Protein AF-A0A9E1TXD4-F1 (afdb_monomer)

Foldseek 3Di:
DDDDDDQQDQDPPPPRHGCCVPVVPDPCPVVVVVVVVVVVVVVVVCCVVVVPPPPDDDPPPDCDPPDDPDPPLPDDQPDDDDPQWDADSPPNDTDGHDPDPDPDDPCPPPQDFQDDDPDDDDPQWDADSSVRDTDGND

pLDDT: mean 72.49, std 16.37, range [37.88, 95.94]

Secondary structure (DSSP, 8-state):
--PPPPTTSBPTTSS-SBGGGTTT--TTHHHHHHHHHHHHHHHHHHHHHHTT--SS---------------------SSSPPTTEEEETTTTEEEEPP----SS-------PPPPPPSSPPPTTEEEETTTTEEEE--

Mean predicted aligned error: 22.59 Å

Radius of gyration: 35.4 Å; Cα contacts (8 Å, |Δi|>4): 85; chains: 1; bounding box: 75×34×86 Å

Sequence (138 aa):
MKNKPSRNDTCHCGSGKKLKNCHGKTIERSSQTWIIGAVIFLLLLWFLFFETTPPAETTSYSPAPLIPKKPNLTSTAPGPAPPGKVWSVEHGHWHNAPLAPSTLPSQSKTSEPKPQPKGDPPPGKVWSPEHGHWHDQN

Solvent-accessible surface area (backbone atoms only — not comparable to full-atom values): 9324 Å² total; per-residue (Å²): 133,88,79,74,83,53,61,77,36,72,30,94,82,75,75,78,40,34,16,44,80,51,92,52,50,68,78,57,62,60,57,51,50,51,52,51,50,49,51,52,49,51,50,51,51,48,45,62,69,64,70,66,67,68,88,76,85,81,85,74,86,64,99,65,75,100,63,85,78,74,77,84,83,82,57,75,71,100,62,85,71,59,91,66,39,39,77,36,65,91,74,78,43,75,40,73,49,78,81,69,93,63,94,66,78,78,79,67,71,74,83,64,70,41,79,79,76,95,69,84,71,61,90,63,43,42,81,36,35,83,74,66,46,73,40,77,63,127

Structure (mmCIF, N/CA/C/O backbone):
data_AF-A0A9E1TXD4-F1
#
_entry.id   AF-A0A9E1TXD4-F1
#
loop_
_atom_site.group_PDB
_atom_site.id
_atom_site.type_symbol
_atom_site.label_atom_id
_atom_site.label_alt_id
_atom_site.label_comp_id
_atom_site.label_asym_id
_atom_site.label_entity_id
_atom_site.label_seq_id
_atom_site.pdbx_PDB_ins_code
_atom_site.Cartn_x
_atom_site.Cartn_y
_atom_site.Cartn_z
_atom_site.occupancy
_atom_site.B_iso_or_equiv
_atom_site.auth_seq_id
_atom_site.auth_comp_id
_atom_site.auth_asym_id
_atom_site.auth_atom_id
_atom_site.pdbx_PDB_model_num
ATOM 1 N N . MET A 1 1 ? -32.016 -15.205 37.542 1.00 44.97 1 MET A N 1
ATOM 2 C CA . MET A 1 1 ? -30.977 -14.944 36.519 1.00 44.97 1 MET A CA 1
ATOM 3 C C . MET A 1 1 ? -30.424 -13.551 36.791 1.00 44.97 1 MET A C 1
ATOM 5 O O . MET A 1 1 ? -31.183 -12.596 36.728 1.00 44.97 1 MET A O 1
ATOM 9 N N . LYS A 1 2 ? -29.177 -13.425 37.261 1.00 52.75 2 LYS A N 1
ATOM 10 C CA . LYS A 1 2 ? -28.607 -12.119 37.639 1.00 52.75 2 LYS A CA 1
ATOM 11 C C . LYS A 1 2 ? -28.023 -11.479 36.378 1.00 52.75 2 LYS A C 1
ATOM 13 O O . LYS A 1 2 ? -26.910 -11.817 35.988 1.00 52.75 2 LYS A O 1
ATOM 18 N N . ASN A 1 3 ? -28.795 -10.620 35.717 1.00 70.50 3 ASN A N 1
ATOM 19 C CA . ASN A 1 3 ? -28.339 -9.898 34.530 1.00 70.50 3 ASN A CA 1
ATOM 20 C C . ASN A 1 3 ? -27.224 -8.937 34.945 1.00 70.50 3 ASN A C 1
ATOM 22 O O . ASN A 1 3 ? -27.438 -8.043 35.765 1.00 70.50 3 ASN A O 1
ATOM 26 N N . LYS A 1 4 ? -26.013 -9.156 34.431 1.00 76.12 4 LYS A N 1
ATOM 27 C CA . LYS A 1 4 ? -24.895 -8.248 34.677 1.00 76.12 4 LYS A CA 1
ATOM 28 C C . LYS A 1 4 ? -25.178 -6.956 33.897 1.00 76.12 4 LYS A C 1
ATOM 30 O O . LYS A 1 4 ? -25.468 -7.062 32.706 1.00 76.12 4 LYS A O 1
ATOM 35 N N . PRO A 1 5 ? -25.137 -5.772 34.532 1.00 77.94 5 PRO A N 1
ATOM 36 C CA . PRO A 1 5 ? -25.424 -4.519 33.841 1.00 77.94 5 PRO A CA 1
ATOM 37 C C . PRO A 1 5 ? -24.495 -4.342 32.631 1.00 77.94 5 PRO A C 1
ATOM 39 O O . PRO A 1 5 ? -23.291 -4.616 32.707 1.00 77.94 5 PRO A O 1
ATOM 42 N N . SER A 1 6 ? -25.069 -3.928 31.503 1.00 81.94 6 SER A N 1
ATOM 43 C CA . SER A 1 6 ? -24.382 -3.735 30.229 1.00 81.94 6 SER A CA 1
ATOM 44 C C . SER A 1 6 ? -23.397 -2.571 30.309 1.00 81.94 6 SER A C 1
ATOM 46 O O . SER A 1 6 ? -23.581 -1.593 31.034 1.00 81.94 6 SER A O 1
ATOM 48 N N . ARG A 1 7 ? -22.335 -2.628 29.497 1.00 83.75 7 ARG A N 1
ATOM 49 C CA . ARG A 1 7 ? -21.303 -1.575 29.428 1.00 83.75 7 ARG A CA 1
ATOM 50 C C . ARG A 1 7 ? -21.874 -0.197 29.071 1.00 83.75 7 ARG A C 1
ATOM 52 O O . ARG A 1 7 ? -21.255 0.817 29.401 1.00 83.75 7 ARG A O 1
ATOM 59 N N . ASN A 1 8 ? -23.015 -0.152 28.387 1.00 86.94 8 ASN A N 1
ATOM 60 C CA . ASN A 1 8 ? -23.681 1.089 28.004 1.00 86.94 8 ASN A CA 1
ATOM 61 C C . ASN A 1 8 ? -24.730 1.576 29.020 1.00 86.94 8 ASN A C 1
ATOM 63 O O . ASN A 1 8 ? -25.199 2.699 28.843 1.00 86.94 8 ASN A O 1
ATOM 67 N N . ASP A 1 9 ? -25.049 0.799 30.059 1.00 88.94 9 ASP A N 1
ATOM 68 C CA . ASP A 1 9 ? -26.079 1.147 31.046 1.00 88.94 9 ASP A CA 1
ATOM 69 C C . ASP A 1 9 ? -25.616 2.262 31.984 1.00 88.94 9 ASP A C 1
ATOM 71 O O . ASP A 1 9 ? -24.415 2.483 32.168 1.00 88.94 9 ASP A O 1
ATOM 75 N N . THR A 1 10 ? -26.565 2.967 32.598 1.00 89.81 10 THR A N 1
ATOM 76 C CA . THR A 1 10 ? -26.274 3.989 33.609 1.00 89.81 10 THR A CA 1
ATOM 77 C C . THR A 1 10 ? -25.530 3.374 34.792 1.00 89.81 10 THR A C 1
ATOM 79 O O . THR A 1 10 ? -25.909 2.330 35.322 1.00 89.81 10 THR A O 1
ATOM 82 N N . CYS A 1 11 ? -24.442 4.018 35.212 1.00 90.38 11 CYS A N 1
ATOM 83 C CA . CYS A 1 11 ? -23.618 3.514 36.298 1.00 90.38 11 CYS A CA 1
ATOM 84 C C . CYS A 1 11 ? -24.353 3.591 37.643 1.00 90.38 11 CYS A C 1
ATOM 86 O O . CYS A 1 11 ? -24.969 4.602 37.973 1.00 90.38 11 CYS A O 1
ATOM 88 N N . HIS A 1 12 ? -24.184 2.556 38.466 1.00 89.81 12 HIS A N 1
ATOM 89 C CA . HIS A 1 12 ? -24.838 2.406 39.771 1.00 89.81 12 HIS A CA 1
ATOM 90 C C . HIS A 1 12 ? -24.375 3.402 40.854 1.00 89.81 12 HIS A C 1
ATOM 92 O O . HIS A 1 12 ? -24.893 3.384 41.960 1.00 89.81 12 HIS A O 1
ATOM 98 N N . CYS A 1 13 ? -23.411 4.278 40.567 1.00 88.69 13 CYS A N 1
ATOM 99 C CA . CYS A 1 13 ? -22.897 5.271 41.515 1.00 88.69 13 CYS A CA 1
ATOM 100 C C . CYS A 1 13 ? -23.664 6.606 41.493 1.00 88.69 13 CYS A C 1
ATOM 102 O O . CYS A 1 13 ? -23.214 7.573 42.098 1.00 88.69 13 CYS A O 1
ATOM 104 N N . GLY A 1 14 ? -24.757 6.706 40.728 1.00 85.12 14 GLY A N 1
ATOM 105 C CA . GLY A 1 14 ? -25.558 7.934 40.628 1.00 85.12 14 GLY A CA 1
ATOM 106 C C . GLY A 1 14 ? -24.943 9.041 39.763 1.00 85.12 14 GLY A C 1
ATOM 107 O O . GLY A 1 14 ? -25.534 10.099 39.606 1.00 85.12 14 GLY A O 1
ATOM 108 N N . SER A 1 15 ? -23.789 8.805 39.130 1.00 85.94 15 SER A N 1
ATOM 109 C CA . SER A 1 15 ? -23.105 9.814 38.305 1.00 85.94 15 SER A CA 1
ATOM 110 C C . SER A 1 15 ? -23.832 10.170 36.991 1.00 85.94 15 SER A C 1
ATOM 112 O O . SER A 1 15 ? -23.358 11.054 36.279 1.00 85.94 15 SER A O 1
ATOM 114 N N . GLY A 1 16 ? -24.881 9.440 36.590 1.00 87.75 16 GLY A N 1
ATOM 115 C CA . GLY A 1 16 ? -25.561 9.612 35.292 1.00 87.75 16 GLY A CA 1
ATOM 116 C C . GLY A 1 16 ? -24.734 9.206 34.058 1.00 87.75 16 GLY A C 1
ATOM 117 O O . GLY A 1 16 ? -25.205 9.291 32.928 1.00 87.75 16 GLY A O 1
ATOM 118 N N . LYS A 1 17 ? -23.491 8.743 34.247 1.00 89.31 17 LYS A N 1
ATOM 119 C CA . LYS A 1 17 ? -22.572 8.314 33.178 1.00 89.31 17 LYS A CA 1
ATOM 120 C C . LYS A 1 17 ? -22.770 6.830 32.853 1.00 89.31 17 LYS A C 1
ATOM 122 O O . LYS A 1 17 ? -23.124 6.046 33.729 1.00 89.31 17 LYS A O 1
ATOM 127 N N . LYS A 1 18 ? -22.469 6.425 31.612 1.00 90.81 18 LYS A N 1
ATOM 128 C CA . LYS A 1 18 ? -22.469 5.007 31.192 1.00 90.81 18 LYS A CA 1
ATOM 129 C C . LYS A 1 18 ? -21.440 4.195 31.987 1.00 90.81 18 LYS A C 1
ATOM 131 O O . LYS A 1 18 ? -20.358 4.710 32.282 1.00 90.81 18 LYS A O 1
ATOM 136 N N . LEU A 1 19 ? -21.721 2.918 32.254 1.00 89.44 19 LEU A N 1
ATOM 137 C CA . LEU A 1 19 ? -20.872 2.010 33.031 1.00 89.44 19 LEU A CA 1
ATOM 138 C C . LEU A 1 19 ? -19.432 1.999 32.493 1.00 89.44 19 LEU A C 1
ATOM 140 O O . LEU A 1 19 ? -18.502 2.235 33.256 1.00 89.44 19 LEU A O 1
ATOM 144 N N . LYS A 1 20 ? -19.227 1.871 31.175 1.00 85.00 20 LYS A N 1
ATOM 145 C CA . LYS A 1 20 ? -17.896 1.895 30.523 1.00 85.00 20 LYS A CA 1
ATOM 146 C C . LYS A 1 20 ? -17.079 3.181 30.726 1.00 85.00 20 LYS A C 1
ATOM 148 O O . LYS A 1 20 ? -15.863 3.155 30.564 1.00 85.00 20 LYS A O 1
ATOM 153 N N . ASN A 1 21 ? -17.736 4.299 31.037 1.00 85.94 21 ASN A N 1
ATOM 154 C CA . ASN A 1 21 ? -17.112 5.605 31.268 1.00 85.94 21 ASN A CA 1
ATOM 155 C C . ASN A 1 21 ? -16.974 5.936 32.763 1.00 85.94 21 ASN A C 1
ATOM 157 O O . ASN A 1 21 ? -16.420 6.979 33.102 1.00 85.94 21 ASN A O 1
ATOM 161 N N . CYS A 1 22 ? -17.486 5.074 33.639 1.00 87.38 22 CYS A N 1
ATOM 162 C CA . CYS A 1 22 ? -17.404 5.203 35.085 1.00 87.38 22 CYS A CA 1
ATOM 163 C C . CYS A 1 22 ? -16.707 3.952 35.654 1.00 87.38 22 CYS A C 1
ATOM 165 O O . CYS A 1 22 ? -15.547 3.714 35.326 1.00 87.38 22 CYS A O 1
ATOM 167 N N . HIS A 1 23 ? -17.401 3.110 36.423 1.00 86.75 23 HIS A N 1
ATOM 168 C CA . HIS A 1 23 ? -16.826 1.924 37.081 1.00 86.75 23 HIS A CA 1
ATOM 169 C C . HIS A 1 23 ? -16.488 0.741 36.147 1.00 86.75 23 HIS A C 1
ATOM 171 O O . HIS A 1 23 ? -15.953 -0.267 36.589 1.00 86.75 23 HIS A O 1
ATOM 177 N N . GLY A 1 24 ? -16.785 0.834 34.850 1.00 79.75 24 GLY A N 1
ATOM 178 C CA . GLY A 1 24 ? -16.440 -0.159 33.825 1.00 79.75 24 GLY A CA 1
ATOM 179 C C . GLY A 1 24 ? -15.171 0.171 33.034 1.00 79.75 24 GLY A C 1
ATOM 180 O O . GLY A 1 24 ? -14.909 -0.468 32.008 1.00 79.75 24 GLY A O 1
ATOM 181 N N . LYS A 1 25 ? -14.414 1.193 33.454 1.00 73.50 25 LYS A N 1
ATOM 182 C CA . LYS A 1 25 ? -13.123 1.551 32.864 1.00 73.50 25 LYS A CA 1
ATOM 183 C C . LYS A 1 25 ? -12.055 0.635 33.462 1.00 73.50 25 LYS A C 1
ATOM 185 O O . LYS A 1 25 ? -11.560 0.886 34.553 1.00 73.50 25 LYS A O 1
ATOM 190 N N . THR A 1 26 ? -11.706 -0.435 32.756 1.00 70.56 26 THR A N 1
ATOM 191 C CA . THR A 1 26 ? -10.522 -1.226 33.102 1.00 70.56 26 THR A CA 1
ATOM 192 C C . THR A 1 26 ? -9.298 -0.314 33.000 1.00 70.56 26 THR A C 1
ATOM 194 O O . THR A 1 26 ? -9.096 0.36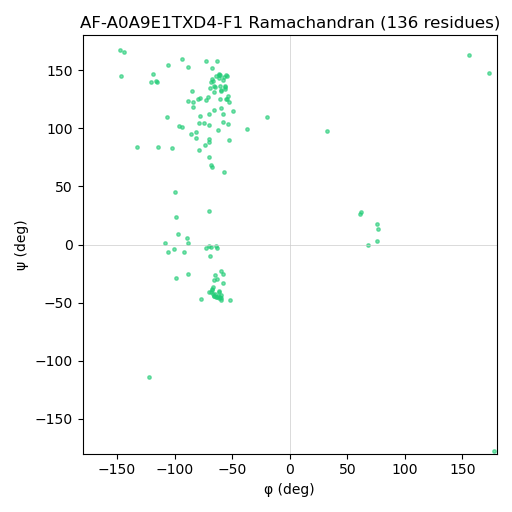8 31.991 1.00 70.56 26 THR A O 1
ATOM 197 N N . ILE A 1 27 ? -8.524 -0.236 34.082 1.00 62.41 27 ILE A N 1
ATOM 198 C CA . ILE A 1 27 ? -7.398 0.701 34.257 1.00 62.41 27 ILE A CA 1
ATOM 199 C C . ILE A 1 27 ? -6.204 0.347 33.342 1.00 62.41 27 ILE A C 1
ATOM 201 O O . ILE A 1 27 ? -5.259 1.114 33.217 1.00 62.41 27 ILE A O 1
ATOM 205 N N . GLU A 1 28 ? -6.315 -0.723 32.557 1.00 63.97 28 GLU A N 1
ATOM 206 C CA . GLU A 1 28 ? -5.342 -1.135 31.538 1.00 63.97 28 GLU A CA 1
ATOM 207 C C . GLU A 1 28 ? -5.151 -0.140 30.377 1.00 63.97 28 GLU A C 1
ATOM 209 O O . GLU A 1 28 ? -4.326 -0.365 29.502 1.00 63.97 28 GLU A O 1
ATOM 214 N N . ARG A 1 29 ? -5.881 0.985 30.310 1.00 62.34 29 ARG A N 1
ATOM 215 C CA . ARG A 1 29 ? -5.676 1.962 29.220 1.00 62.34 29 ARG A CA 1
ATOM 216 C C . ARG A 1 29 ? -4.279 2.590 29.235 1.00 62.34 29 ARG A C 1
ATOM 218 O O . ARG A 1 29 ? -3.814 2.936 28.161 1.00 62.34 29 ARG A O 1
ATOM 225 N N . SER A 1 30 ? -3.634 2.728 30.400 1.00 67.81 30 SER A N 1
ATOM 226 C CA . SER A 1 30 ? -2.280 3.305 30.514 1.00 67.81 30 SER A CA 1
ATOM 227 C C . SER A 1 30 ? -1.197 2.307 30.087 1.00 67.81 30 SER A C 1
ATOM 229 O O . SER A 1 30 ? -0.341 2.624 29.258 1.00 67.81 30 SER A O 1
ATOM 231 N N . SER A 1 31 ? -1.294 1.064 30.579 1.00 77.06 31 SER A N 1
ATOM 232 C CA . SER A 1 31 ? -0.413 -0.040 30.185 1.00 77.06 31 SER A CA 1
ATOM 233 C C . SER A 1 31 ? -0.560 -0.330 28.693 1.00 77.06 31 SER A C 1
ATOM 235 O O . SER A 1 31 ? 0.435 -0.365 27.981 1.00 77.06 31 SER A O 1
ATOM 237 N N . GLN A 1 32 ? -1.789 -0.409 28.177 1.00 80.44 32 GLN A N 1
ATOM 238 C CA . GLN A 1 32 ? -2.046 -0.635 26.756 1.00 80.44 32 GLN A CA 1
ATOM 239 C C . GLN A 1 32 ? -1.481 0.490 25.875 1.00 80.44 32 GLN A C 1
ATOM 241 O O . GLN A 1 32 ? -0.912 0.192 24.831 1.00 80.44 32 GLN A O 1
ATOM 246 N N . THR A 1 33 ? -1.574 1.766 26.275 1.00 84.69 33 THR A N 1
ATOM 247 C CA . THR A 1 33 ? -0.934 2.858 25.516 1.00 84.69 33 THR A CA 1
ATOM 248 C C . THR A 1 33 ? 0.589 2.781 25.542 1.00 84.69 33 THR A C 1
ATOM 250 O O . THR A 1 33 ? 1.214 3.066 24.525 1.00 84.69 33 THR A O 1
ATOM 253 N N . TRP A 1 34 ? 1.187 2.360 26.661 1.00 91.00 34 TRP A N 1
ATOM 254 C CA . TRP A 1 34 ? 2.637 2.183 26.764 1.00 91.00 34 TRP A CA 1
ATOM 255 C C . TRP A 1 34 ? 3.121 0.992 25.931 1.00 91.00 34 TRP A C 1
ATOM 257 O O . TRP A 1 34 ? 4.107 1.118 25.216 1.00 91.00 34 TRP A O 1
ATOM 267 N N . ILE A 1 35 ? 2.380 -0.122 25.928 1.00 91.62 35 ILE A N 1
ATOM 268 C CA . ILE A 1 35 ? 2.660 -1.289 25.080 1.00 91.62 35 ILE A CA 1
ATOM 269 C C . ILE A 1 35 ? 2.482 -0.952 23.595 1.00 91.62 35 ILE A C 1
ATOM 271 O O . ILE A 1 35 ? 3.344 -1.296 22.796 1.00 91.62 35 ILE A O 1
ATOM 275 N N . ILE A 1 36 ? 1.417 -0.239 23.211 1.00 92.69 36 ILE A N 1
ATOM 276 C CA . ILE A 1 36 ? 1.238 0.232 21.826 1.00 92.69 36 ILE A CA 1
ATOM 277 C C . ILE A 1 36 ? 2.397 1.155 21.430 1.00 92.69 36 ILE A C 1
ATOM 279 O O . ILE A 1 36 ? 2.970 0.981 20.358 1.00 92.69 36 ILE A O 1
ATOM 283 N N . GLY A 1 37 ? 2.778 2.093 22.302 1.00 95.12 37 GLY A N 1
ATOM 284 C CA . GLY A 1 37 ? 3.931 2.966 22.083 1.00 95.12 37 GLY A CA 1
ATOM 285 C C . GLY A 1 37 ? 5.235 2.183 21.925 1.00 95.12 37 GLY A C 1
ATOM 286 O O . GLY A 1 37 ? 5.992 2.450 20.997 1.00 95.12 37 GLY A O 1
ATOM 287 N N . ALA A 1 38 ? 5.461 1.172 22.768 1.00 95.12 38 ALA A N 1
ATOM 288 C CA . ALA A 1 38 ? 6.624 0.297 22.695 1.00 95.12 38 ALA A CA 1
ATOM 289 C C . ALA A 1 38 ? 6.654 -0.506 21.388 1.00 95.12 38 ALA A C 1
ATOM 291 O O . ALA A 1 38 ? 7.691 -0.542 20.740 1.00 95.12 38 ALA A O 1
ATOM 292 N N . VAL A 1 39 ? 5.529 -1.087 20.955 1.00 95.94 39 VAL A N 1
ATOM 293 C CA . VAL A 1 39 ? 5.434 -1.839 19.690 1.00 95.94 39 VAL A CA 1
ATOM 294 C C . VAL A 1 39 ? 5.675 -0.929 18.484 1.00 95.94 39 VAL A C 1
ATOM 296 O O . VAL A 1 39 ? 6.449 -1.290 17.603 1.00 95.94 39 VAL A O 1
ATOM 299 N N . ILE A 1 40 ? 5.069 0.264 18.449 1.00 95.38 40 ILE A N 1
ATOM 300 C CA . ILE A 1 40 ? 5.286 1.242 17.368 1.00 95.38 40 ILE A CA 1
ATOM 301 C C . ILE A 1 40 ? 6.752 1.685 17.333 1.00 95.38 40 ILE A C 1
ATOM 303 O O . ILE A 1 40 ? 7.348 1.726 16.262 1.00 95.38 40 ILE A O 1
ATOM 307 N N . PHE A 1 41 ? 7.351 1.974 18.490 1.00 94.81 41 PHE A N 1
ATOM 308 C CA . PHE A 1 41 ? 8.765 2.331 18.583 1.00 94.81 41 PHE A CA 1
ATOM 309 C C . PHE A 1 41 ? 9.674 1.196 18.099 1.00 94.81 41 PHE A C 1
ATOM 311 O O . PHE A 1 41 ? 10.625 1.452 17.369 1.00 94.81 41 PHE A O 1
ATOM 318 N N . LEU A 1 42 ? 9.358 -0.055 18.440 1.00 94.50 42 LEU A N 1
ATOM 319 C CA . LEU A 1 42 ? 10.120 -1.230 18.013 1.00 94.50 42 LEU A CA 1
ATOM 320 C C . LEU A 1 42 ? 10.011 -1.461 16.499 1.00 94.50 42 LEU A C 1
ATOM 322 O O . LEU A 1 42 ? 11.011 -1.789 15.871 1.00 94.50 42 LEU A O 1
ATOM 326 N N . LEU A 1 43 ? 8.836 -1.224 15.903 1.00 93.56 43 LEU A N 1
ATOM 327 C CA . LEU A 1 43 ? 8.636 -1.264 14.449 1.00 93.56 43 LEU A CA 1
ATOM 328 C C . LEU A 1 43 ? 9.361 -0.120 13.729 1.00 93.56 43 LEU A C 1
ATOM 330 O O . LEU A 1 43 ? 9.970 -0.360 12.692 1.00 93.56 43 LEU A O 1
ATOM 334 N N . LEU A 1 44 ? 9.339 1.101 14.276 1.00 92.81 44 LEU A N 1
ATOM 335 C CA . LEU A 1 44 ? 10.096 2.236 13.737 1.00 92.81 44 LEU A CA 1
ATOM 336 C C . LEU A 1 44 ? 11.601 1.993 13.829 1.00 92.81 44 LEU A C 1
ATOM 338 O O . LEU A 1 44 ? 12.319 2.266 12.877 1.00 92.81 44 LEU A O 1
ATOM 342 N N . LEU A 1 45 ? 12.082 1.455 14.949 1.00 92.06 45 LEU A N 1
ATOM 343 C CA . LEU A 1 45 ? 13.489 1.118 15.126 1.00 92.06 45 LEU A CA 1
ATOM 344 C C . LEU A 1 45 ? 13.895 -0.023 14.185 1.00 92.06 45 LEU A C 1
ATOM 346 O O . LEU A 1 45 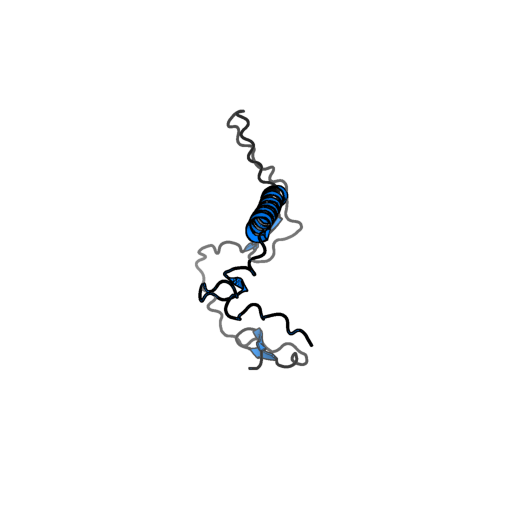? 14.923 0.073 13.532 1.00 92.06 45 LEU A O 1
ATOM 350 N N . TRP A 1 46 ? 13.064 -1.056 14.029 1.00 90.81 46 TRP A N 1
ATOM 351 C CA . TRP A 1 46 ? 13.284 -2.113 13.041 1.00 90.81 46 TRP A CA 1
ATOM 352 C C . TRP A 1 46 ? 13.340 -1.555 11.617 1.00 90.81 46 TRP A C 1
ATOM 354 O O . TRP A 1 46 ? 14.302 -1.823 10.912 1.00 90.81 46 TRP A O 1
ATOM 364 N N . PHE A 1 47 ? 12.389 -0.709 11.222 1.00 88.31 47 PHE A N 1
ATOM 365 C CA . PHE A 1 47 ? 12.396 -0.048 9.918 1.00 88.31 47 PHE A CA 1
ATOM 366 C C . PHE A 1 47 ? 13.647 0.822 9.732 1.00 88.31 47 PHE A C 1
ATOM 368 O O . PHE A 1 47 ? 14.344 0.694 8.7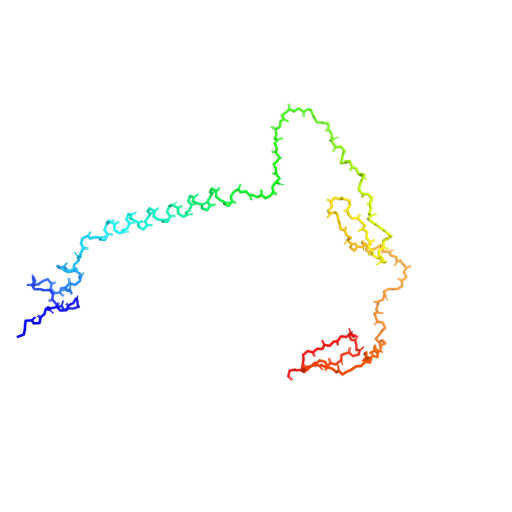41 1.00 88.31 47 PHE A O 1
ATOM 375 N N . LEU A 1 48 ? 14.033 1.639 10.711 1.00 86.31 48 LEU A N 1
ATOM 376 C CA . LEU A 1 48 ? 15.242 2.463 10.603 1.00 86.31 48 LEU A CA 1
ATOM 377 C C . LEU A 1 48 ? 16.539 1.640 10.540 1.00 86.31 48 LEU A C 1
ATOM 379 O O . LEU A 1 48 ? 17.489 2.076 9.898 1.00 86.31 48 LEU A O 1
ATOM 383 N N . PHE A 1 49 ? 16.592 0.466 11.175 1.00 80.00 49 PHE A N 1
ATOM 384 C CA . PHE A 1 49 ? 17.765 -0.417 11.157 1.00 80.00 49 PHE A CA 1
ATOM 385 C C . PHE A 1 49 ? 17.783 -1.410 9.979 1.00 80.00 49 PHE A C 1
ATOM 387 O O . PHE A 1 49 ? 18.864 -1.839 9.585 1.00 80.00 49 PHE A O 1
ATOM 394 N N . PHE A 1 50 ? 16.632 -1.781 9.408 1.00 72.12 50 PHE A N 1
ATOM 395 C CA . PHE A 1 50 ? 16.534 -2.704 8.265 1.00 72.12 50 PHE A CA 1
ATOM 396 C C . PHE A 1 50 ? 16.377 -1.976 6.920 1.00 72.12 50 PHE A C 1
ATOM 398 O O . PHE A 1 50 ? 16.863 -2.474 5.908 1.00 72.12 50 PHE A O 1
ATOM 405 N N . GLU A 1 51 ? 15.790 -0.779 6.895 1.00 66.31 51 GLU A N 1
ATOM 406 C CA . GLU A 1 51 ? 15.599 0.037 5.684 1.00 66.31 51 GLU A CA 1
ATOM 407 C C . GLU A 1 51 ? 16.800 0.963 5.386 1.00 66.31 51 GLU A C 1
ATOM 409 O O . GLU A 1 51 ? 16.788 1.708 4.410 1.00 66.31 51 GLU A O 1
ATOM 414 N N . THR A 1 52 ? 17.874 0.929 6.188 1.00 61.56 52 THR A N 1
ATOM 415 C CA . THR A 1 52 ? 19.100 1.722 5.943 1.00 61.56 52 THR A CA 1
ATOM 416 C C . THR A 1 52 ? 20.233 0.945 5.280 1.00 61.56 52 THR A C 1
ATOM 418 O O . THR A 1 52 ? 21.384 1.374 5.326 1.00 61.56 52 THR A O 1
ATOM 421 N N . THR A 1 53 ? 19.923 -0.135 4.558 1.00 63.22 53 THR A N 1
ATOM 422 C CA . THR A 1 53 ? 20.802 -0.562 3.457 1.00 63.22 53 THR A CA 1
ATOM 423 C C . THR A 1 53 ? 20.191 -0.127 2.123 1.00 63.22 53 THR A C 1
ATOM 425 O O . THR A 1 53 ? 19.547 -0.938 1.457 1.00 63.22 53 THR A O 1
ATOM 428 N N . PRO A 1 54 ? 20.389 1.131 1.679 1.00 62.84 54 PRO A N 1
ATOM 429 C CA . PRO A 1 54 ? 20.410 1.373 0.245 1.00 62.84 54 PRO A CA 1
ATOM 430 C C . PRO A 1 54 ? 21.502 0.462 -0.347 1.00 62.84 54 PRO A C 1
ATOM 432 O O . PRO A 1 54 ? 22.578 0.348 0.254 1.00 62.84 54 PRO A O 1
ATOM 435 N N . PRO A 1 55 ? 21.276 -0.221 -1.481 1.00 56.59 55 PRO A N 1
ATOM 436 C CA . PRO A 1 55 ? 22.356 -0.908 -2.172 1.00 56.59 55 PRO A CA 1
ATOM 437 C C . PRO A 1 55 ? 23.374 0.151 -2.614 1.00 56.59 55 PRO A C 1
ATOM 439 O O . PRO A 1 55 ? 23.148 0.862 -3.580 1.00 56.59 55 PRO A O 1
ATOM 442 N N . ALA A 1 56 ? 24.441 0.287 -1.825 1.00 54.56 56 ALA A N 1
ATOM 443 C CA . ALA A 1 56 ? 25.682 1.004 -2.093 1.00 54.56 56 ALA A CA 1
ATOM 444 C C . ALA A 1 56 ? 25.586 2.263 -2.981 1.00 54.56 56 ALA A C 1
ATOM 446 O O . ALA A 1 56 ? 25.778 2.185 -4.185 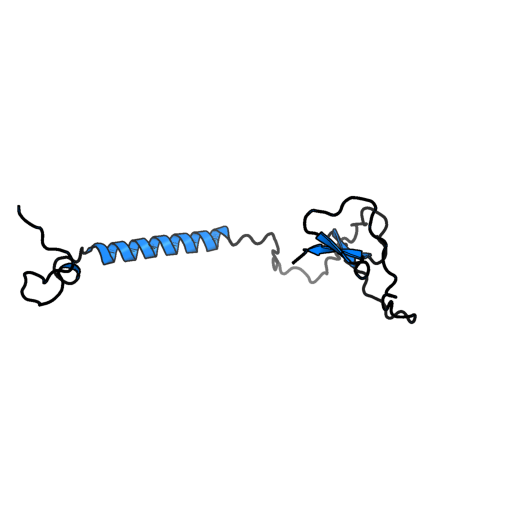1.00 54.56 56 ALA A O 1
ATOM 447 N N . GLU A 1 57 ? 25.533 3.435 -2.347 1.00 47.09 57 GLU A N 1
ATOM 448 C CA . GLU A 1 57 ? 26.436 4.532 -2.720 1.00 47.09 57 GLU A CA 1
ATOM 449 C C . GLU A 1 57 ? 27.051 5.128 -1.450 1.00 47.09 57 GLU A C 1
ATOM 451 O O . GLU A 1 57 ? 26.580 6.093 -0.854 1.00 47.09 57 GLU A O 1
ATOM 456 N N . THR A 1 58 ? 28.122 4.490 -0.979 1.00 45.09 58 THR A N 1
ATOM 457 C CA . THR A 1 58 ? 28.965 5.017 0.094 1.00 45.09 58 THR A CA 1
ATOM 458 C C . THR A 1 58 ? 29.949 6.024 -0.500 1.00 45.09 58 THR A C 1
ATOM 460 O O . THR A 1 58 ? 31.054 5.664 -0.906 1.00 45.09 58 THR A O 1
ATOM 463 N N . THR A 1 59 ? 29.588 7.307 -0.518 1.00 48.56 59 THR A N 1
ATOM 464 C CA . THR A 1 59 ? 30.570 8.396 -0.631 1.00 48.56 59 THR A CA 1
ATOM 465 C C . THR A 1 59 ? 31.300 8.534 0.708 1.00 48.56 59 THR A C 1
ATOM 467 O O . THR A 1 59 ? 30.922 9.309 1.582 1.00 48.56 59 THR A O 1
ATOM 470 N N . SER A 1 60 ? 32.349 7.732 0.888 1.00 48.81 60 SER A N 1
ATOM 471 C CA . SER A 1 60 ? 33.318 7.893 1.972 1.00 48.81 60 SER A CA 1
ATOM 472 C C . SER A 1 60 ? 34.226 9.081 1.644 1.00 48.81 60 SER A C 1
ATOM 474 O O . SER A 1 60 ? 35.100 8.994 0.781 1.00 48.81 60 SER A O 1
ATOM 476 N N . TYR A 1 61 ? 34.003 10.209 2.319 1.00 47.38 61 TYR A N 1
ATOM 477 C CA . TYR A 1 61 ? 34.942 11.328 2.346 1.00 47.38 61 TYR A CA 1
ATOM 478 C C . TYR A 1 61 ? 36.171 10.910 3.172 1.00 47.38 61 TYR A C 1
ATOM 480 O O . TYR A 1 61 ? 36.235 11.094 4.385 1.00 47.38 61 TYR A O 1
ATOM 488 N N . SER A 1 62 ? 37.148 10.304 2.501 1.00 52.81 62 SER A N 1
ATOM 489 C CA . SER A 1 62 ? 38.541 10.274 2.945 1.00 52.81 62 SER A CA 1
ATOM 490 C C . SER A 1 62 ? 39.216 11.532 2.384 1.00 52.81 62 SER A C 1
ATOM 492 O O . SER A 1 62 ? 39.149 11.740 1.170 1.00 52.81 62 SER A O 1
ATOM 494 N N . PRO A 1 63 ? 39.830 12.411 3.198 1.00 65.69 63 PRO A N 1
ATOM 495 C CA . PRO A 1 63 ? 40.518 13.581 2.676 1.00 65.69 63 PRO A CA 1
ATOM 496 C C . PRO A 1 63 ? 41.888 13.135 2.154 1.00 65.69 63 PRO A C 1
ATOM 498 O O . PRO A 1 63 ? 42.901 13.239 2.838 1.00 65.69 63 PRO A O 1
ATOM 501 N N . ALA A 1 64 ? 41.917 12.590 0.943 1.00 50.00 64 ALA A N 1
ATOM 502 C CA . ALA A 1 64 ? 43.142 12.287 0.216 1.00 50.00 64 ALA A CA 1
ATOM 503 C C . ALA A 1 64 ? 42.899 12.481 -1.286 1.00 50.00 64 ALA A C 1
ATOM 505 O O . ALA A 1 64 ? 41.799 12.229 -1.774 1.00 50.00 64 ALA A O 1
ATOM 506 N N . PRO A 1 65 ? 43.930 12.957 -1.998 1.00 45.47 65 PRO A N 1
ATOM 507 C CA . PRO A 1 65 ? 43.925 14.198 -2.766 1.00 45.47 65 PRO A CA 1
ATOM 508 C C . PRO A 1 65 ? 42.918 14.188 -3.921 1.00 45.47 65 PRO A C 1
ATOM 510 O O . PRO A 1 65 ? 42.559 13.129 -4.422 1.00 45.47 65 PRO A O 1
ATOM 513 N N . LEU A 1 66 ? 42.525 15.384 -4.371 1.00 53.03 66 LEU A N 1
ATOM 514 C CA . LEU A 1 66 ? 41.708 15.678 -5.558 1.00 53.03 66 LEU A CA 1
ATOM 515 C C . LEU A 1 66 ? 42.316 15.113 -6.860 1.00 53.03 66 LEU A C 1
ATOM 517 O O . LEU A 1 66 ? 42.678 15.855 -7.771 1.00 53.03 66 LEU A O 1
ATOM 521 N N . ILE A 1 67 ? 42.461 13.799 -6.959 1.00 57.84 67 ILE A N 1
ATOM 522 C CA . ILE A 1 67 ? 42.889 13.106 -8.161 1.00 57.84 67 ILE A CA 1
ATOM 523 C C . ILE A 1 67 ? 41.640 12.424 -8.710 1.00 57.84 67 ILE A C 1
ATOM 525 O O . ILE A 1 67 ? 41.154 11.466 -8.103 1.00 57.84 67 ILE A O 1
ATOM 529 N N . PRO A 1 68 ? 41.100 12.894 -9.847 1.00 49.00 68 PRO A N 1
ATOM 530 C CA . PRO A 1 68 ? 39.974 12.245 -10.491 1.00 49.00 68 PRO A CA 1
ATOM 531 C C . PRO A 1 68 ? 40.357 10.798 -10.813 1.00 49.00 68 PRO A C 1
ATOM 533 O O . PRO A 1 68 ? 41.220 10.543 -11.661 1.00 49.00 68 PRO A O 1
ATOM 536 N N . LYS A 1 69 ? 39.720 9.830 -10.145 1.00 52.78 69 LYS A N 1
ATOM 537 C CA . LYS A 1 69 ? 39.746 8.446 -10.614 1.00 52.78 69 LYS A CA 1
ATOM 538 C C . LYS A 1 69 ? 38.907 8.394 -11.882 1.00 52.78 69 LYS A C 1
ATOM 540 O O . LYS A 1 69 ? 37.684 8.421 -11.845 1.00 52.78 69 LYS A O 1
ATOM 545 N N . LYS A 1 70 ? 39.607 8.353 -13.011 1.00 55.22 70 LYS A N 1
ATOM 546 C CA . LYS A 1 70 ? 39.052 8.060 -14.331 1.00 55.22 70 LYS A CA 1
ATOM 547 C C . LYS A 1 70 ? 38.286 6.734 -14.202 1.00 55.22 70 LYS A C 1
ATOM 549 O O . LYS A 1 70 ? 38.911 5.764 -13.758 1.00 55.22 70 LYS A O 1
ATOM 554 N N . PRO A 1 71 ? 36.982 6.656 -14.523 1.00 49.91 71 PRO A N 1
ATOM 555 C CA . PRO A 1 71 ? 36.310 5.366 -14.569 1.00 49.91 71 PRO A CA 1
ATOM 556 C C . PRO A 1 71 ? 37.088 4.476 -15.540 1.00 49.91 71 PRO A C 1
ATOM 558 O O . PRO A 1 71 ? 37.523 4.923 -16.603 1.00 49.91 71 PRO A O 1
ATOM 561 N N . ASN A 1 72 ? 37.354 3.237 -15.139 1.00 54.03 72 ASN A N 1
ATOM 562 C CA . ASN A 1 72 ? 38.010 2.267 -16.001 1.00 54.03 72 ASN A CA 1
ATOM 563 C C . ASN A 1 72 ? 37.003 1.890 -17.101 1.00 54.03 72 ASN A C 1
ATOM 565 O O . ASN A 1 72 ? 36.166 1.015 -16.909 1.00 54.03 72 ASN A O 1
ATOM 569 N N . LEU A 1 73 ? 37.043 2.621 -18.219 1.00 51.06 73 LEU A N 1
ATOM 570 C CA . LEU A 1 73 ? 36.120 2.557 -19.363 1.00 51.06 73 LEU A CA 1
ATOM 571 C C . LEU A 1 73 ? 36.259 1.266 -20.199 1.00 51.06 73 LEU A C 1
ATOM 573 O O . LEU A 1 73 ? 35.991 1.269 -21.397 1.00 51.06 73 LEU A O 1
ATOM 577 N N . THR A 1 74 ? 36.664 0.150 -19.596 1.00 55.41 74 THR A N 1
ATOM 578 C CA . THR A 1 74 ? 36.914 -1.114 -20.309 1.00 55.41 74 THR A CA 1
ATOM 579 C C . THR A 1 74 ? 35.730 -2.080 -20.185 1.00 55.41 74 THR A C 1
ATOM 581 O O . THR A 1 74 ? 35.912 -3.262 -19.914 1.00 55.41 74 THR A O 1
ATOM 584 N N . SER A 1 75 ? 34.499 -1.591 -20.363 1.00 56.94 75 SER A N 1
ATOM 585 C CA . SER A 1 75 ? 33.322 -2.455 -20.549 1.00 56.94 75 SER A CA 1
ATOM 586 C C . SER A 1 75 ? 32.773 -2.246 -21.957 1.00 56.94 75 SER A C 1
ATOM 588 O O . SER A 1 75 ? 31.905 -1.407 -22.207 1.00 56.94 75 SER A O 1
ATOM 590 N N . THR A 1 76 ? 33.368 -2.970 -22.904 1.00 64.44 76 THR A N 1
ATOM 591 C CA . THR A 1 76 ? 32.897 -3.049 -24.290 1.00 64.44 76 THR A CA 1
ATOM 592 C C . THR A 1 76 ? 31.541 -3.750 -24.316 1.00 64.44 76 THR A C 1
ATOM 594 O O . THR A 1 76 ? 31.352 -4.759 -23.637 1.00 64.44 76 THR A O 1
ATOM 597 N N . ALA A 1 77 ? 30.597 -3.223 -25.101 1.00 69.12 77 ALA A N 1
ATOM 598 C CA . ALA A 1 77 ? 29.277 -3.825 -25.260 1.00 69.12 77 ALA A CA 1
ATOM 599 C C . ALA A 1 77 ? 29.389 -5.302 -25.703 1.00 69.12 77 ALA A C 1
ATOM 601 O O . ALA A 1 77 ? 30.254 -5.611 -26.525 1.00 69.12 77 ALA A O 1
ATOM 602 N N . PRO A 1 78 ? 28.494 -6.205 -25.254 1.00 75.25 78 PRO A N 1
ATOM 603 C CA . PRO A 1 78 ? 28.543 -7.631 -25.606 1.00 75.25 78 PRO A CA 1
ATOM 604 C C . PRO A 1 78 ? 28.348 -7.952 -27.101 1.00 75.25 78 PRO A C 1
ATOM 606 O O . PRO A 1 78 ? 28.351 -9.121 -27.477 1.00 75.25 78 PRO A O 1
ATOM 609 N N . GLY A 1 79 ? 28.130 -6.951 -27.961 1.00 74.56 79 GLY A N 1
ATOM 610 C CA . GLY A 1 79 ? 27.852 -7.156 -29.377 1.00 74.56 79 GLY A CA 1
ATOM 611 C C . GLY A 1 79 ? 27.568 -5.865 -30.154 1.00 74.56 79 GLY A C 1
ATOM 612 O O . GLY A 1 79 ? 27.643 -4.769 -29.589 1.00 74.56 79 GLY A O 1
ATOM 613 N N . PRO A 1 80 ? 27.250 -5.986 -31.458 1.00 75.19 80 PRO A N 1
ATOM 614 C CA . PRO A 1 80 ? 26.940 -4.847 -32.316 1.00 75.19 80 PRO A CA 1
ATOM 615 C C . PRO A 1 80 ? 25.703 -4.088 -31.822 1.00 75.19 80 PRO A C 1
ATOM 617 O O . PRO A 1 80 ? 24.740 -4.681 -31.332 1.00 75.19 80 PRO A O 1
ATOM 620 N N . ALA A 1 81 ? 25.733 -2.763 -31.966 1.00 76.88 81 ALA A N 1
ATOM 621 C CA . ALA A 1 81 ? 24.659 -1.891 -31.515 1.00 76.88 81 ALA A CA 1
ATOM 622 C C . ALA A 1 81 ? 23.358 -2.126 -32.293 1.00 76.88 81 ALA A C 1
ATOM 624 O O . ALA A 1 81 ? 23.377 -2.099 -33.527 1.00 76.88 81 ALA A O 1
ATOM 625 N N . PRO A 1 82 ? 22.212 -2.291 -31.606 1.00 77.94 82 PRO A N 1
ATOM 626 C CA . PRO A 1 82 ? 20.914 -2.193 -32.255 1.00 77.94 82 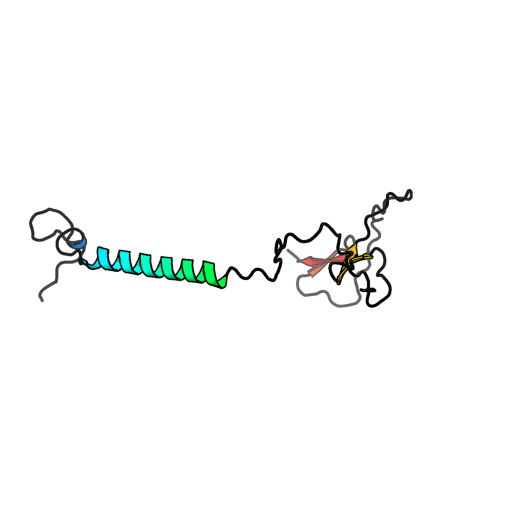PRO A CA 1
ATOM 627 C C . PRO A 1 82 ? 20.749 -0.821 -32.93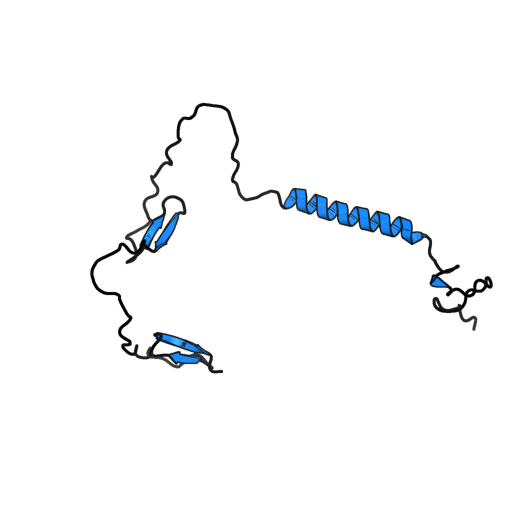9 1.00 77.94 82 PRO A C 1
ATOM 629 O O . PRO A 1 82 ? 21.200 0.187 -32.382 1.00 77.94 82 PRO A O 1
ATOM 632 N N . PRO A 1 83 ? 20.080 -0.740 -34.107 1.00 79.88 83 PRO A N 1
ATOM 633 C CA . PRO A 1 83 ? 19.851 0.527 -34.799 1.00 79.88 83 PRO A CA 1
ATOM 634 C C . PRO A 1 83 ? 19.195 1.566 -33.882 1.00 79.88 83 PRO A C 1
ATOM 636 O O . PRO A 1 83 ? 18.175 1.293 -33.250 1.00 79.88 83 PRO A O 1
ATOM 639 N N . GLY A 1 84 ? 19.795 2.755 -33.796 1.00 78.31 84 GLY A N 1
ATOM 640 C CA . GLY A 1 84 ? 19.300 3.847 -32.953 1.00 78.31 84 GLY A CA 1
ATOM 641 C C . GLY A 1 84 ? 19.594 3.700 -31.457 1.00 78.31 84 GLY A C 1
ATOM 642 O O . GLY A 1 84 ? 19.011 4.443 -30.667 1.00 78.31 84 GLY A O 1
ATOM 643 N N . LYS A 1 85 ? 20.479 2.781 -31.046 1.00 79.06 85 LYS A N 1
ATOM 644 C CA . LYS A 1 85 ? 20.878 2.614 -29.643 1.00 79.06 85 LYS A CA 1
ATOM 645 C C . LYS A 1 85 ? 22.372 2.843 -29.406 1.00 79.06 85 LYS A C 1
ATOM 647 O O . LYS A 1 85 ? 23.201 2.514 -30.247 1.00 79.06 85 LYS A O 1
ATOM 652 N N . VAL A 1 86 ? 22.715 3.380 -28.237 1.00 83.56 86 VAL A N 1
ATOM 653 C CA . VAL A 1 86 ? 24.092 3.627 -27.775 1.00 83.56 86 VAL A CA 1
ATOM 654 C C . VAL A 1 86 ? 24.362 2.871 -26.476 1.00 83.56 86 VAL A C 1
ATOM 656 O O . VAL A 1 86 ? 23.480 2.764 -25.626 1.00 83.56 86 VAL A O 1
ATOM 659 N N . TRP A 1 87 ? 25.557 2.297 -26.332 1.00 86.12 87 TRP A N 1
ATOM 660 C CA . TRP A 1 87 ? 25.938 1.541 -25.137 1.00 86.12 87 TRP A CA 1
ATOM 661 C C . TRP A 1 87 ? 26.343 2.492 -24.015 1.00 86.12 87 TRP A C 1
ATOM 663 O O . TRP A 1 87 ? 27.242 3.315 -24.192 1.00 86.12 87 TRP A O 1
ATOM 673 N N . SER A 1 88 ? 25.701 2.363 -22.857 1.00 82.88 88 SER A N 1
ATOM 674 C CA . SER A 1 88 ? 26.079 3.086 -21.647 1.00 82.88 88 SER A CA 1
ATOM 675 C C . SER A 1 88 ? 27.021 2.220 -20.822 1.00 82.88 88 SER A C 1
ATOM 677 O O . SER A 1 88 ? 26.590 1.299 -20.132 1.00 82.88 88 SER A O 1
ATOM 679 N N . VAL A 1 89 ? 28.321 2.515 -20.911 1.00 79.31 89 VAL A N 1
ATOM 680 C CA . VAL A 1 89 ? 29.386 1.808 -20.171 1.00 79.31 89 VAL A CA 1
ATOM 681 C C . VAL A 1 89 ? 29.153 1.888 -18.659 1.00 79.31 89 VAL A C 1
ATOM 683 O O . VAL A 1 89 ? 29.452 0.938 -17.945 1.00 79.31 89 V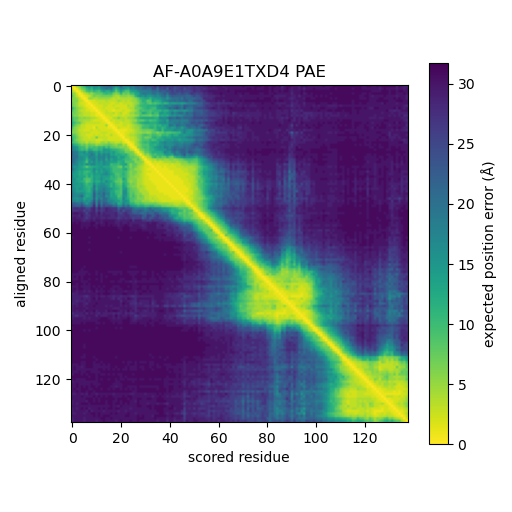AL A O 1
ATOM 686 N N . GLU A 1 90 ? 28.586 3.001 -18.188 1.00 75.31 90 GLU A N 1
ATOM 687 C CA . GLU A 1 90 ? 28.239 3.240 -16.784 1.00 75.31 90 GLU A CA 1
ATOM 688 C C . GLU A 1 90 ? 27.141 2.296 -16.286 1.00 75.31 90 GLU A C 1
ATOM 690 O O . GLU A 1 90 ? 27.251 1.731 -15.204 1.00 75.31 90 GLU A O 1
ATOM 695 N N . HIS A 1 91 ? 26.098 2.096 -17.091 1.00 75.94 91 HIS A N 1
ATOM 696 C CA . HIS A 1 91 ? 24.893 1.401 -16.647 1.00 75.94 91 HIS A CA 1
ATOM 697 C C . HIS A 1 91 ? 24.720 0.001 -17.254 1.00 75.94 91 HIS A C 1
ATOM 699 O O . HIS A 1 91 ? 23.693 -0.640 -17.026 1.00 75.94 91 HIS A O 1
ATOM 705 N N . GLY A 1 92 ? 25.662 -0.460 -18.079 1.00 79.19 92 GLY A N 1
ATOM 706 C CA . GLY A 1 92 ? 25.638 -1.798 -18.673 1.00 79.19 92 GLY A CA 1
ATOM 707 C C . GLY A 1 92 ? 24.420 -2.087 -19.562 1.00 79.19 92 GLY A C 1
ATOM 708 O O . GLY A 1 92 ? 24.021 -3.245 -19.678 1.00 79.19 92 GLY A O 1
ATOM 709 N N . HIS A 1 93 ? 23.802 -1.066 -20.169 1.00 83.88 93 HIS A N 1
ATOM 710 C CA . HIS A 1 93 ? 22.640 -1.236 -21.047 1.00 83.88 93 HIS A CA 1
ATOM 711 C C . HIS A 1 93 ? 22.629 -0.267 -22.237 1.00 83.88 93 HIS A C 1
ATOM 713 O O . HIS A 1 93 ? 23.367 0.716 -22.299 1.00 83.88 93 HIS A O 1
ATOM 719 N N . TRP A 1 94 ? 21.773 -0.569 -23.214 1.00 85.62 94 TRP A N 1
ATOM 720 C CA . TRP A 1 94 ? 21.571 0.251 -24.404 1.00 85.62 94 TRP A CA 1
ATOM 721 C C . TRP A 1 94 ? 20.571 1.380 -24.138 1.00 85.62 94 TRP A C 1
ATOM 723 O O . TRP A 1 94 ? 19.412 1.114 -23.817 1.00 85.62 94 TRP A O 1
ATOM 733 N N . HIS A 1 95 ? 20.984 2.622 -24.358 1.00 79.81 95 HIS A N 1
ATOM 734 C CA . HIS A 1 95 ? 20.107 3.791 -24.386 1.00 79.81 95 HIS A CA 1
ATOM 735 C C . HIS A 1 95 ? 19.666 4.074 -25.819 1.00 79.81 95 HIS A C 1
ATOM 737 O O . HIS A 1 95 ? 20.326 3.661 -26.769 1.00 79.81 95 HIS A O 1
ATOM 743 N N . ASN A 1 96 ? 18.574 4.815 -25.992 1.00 82.12 96 ASN A N 1
ATOM 744 C CA . ASN A 1 96 ? 18.259 5.377 -27.302 1.00 82.12 96 ASN A CA 1
ATOM 745 C C . ASN A 1 96 ? 19.278 6.476 -27.628 1.00 82.12 96 ASN A C 1
ATOM 747 O O . ASN A 1 96 ? 19.603 7.297 -26.767 1.00 82.12 96 ASN A O 1
ATOM 751 N N . ALA A 1 97 ? 19.794 6.475 -28.856 1.00 73.31 97 ALA A N 1
ATOM 752 C CA . ALA A 1 97 ? 20.669 7.533 -29.328 1.00 73.31 97 ALA A CA 1
ATOM 753 C C . ALA A 1 97 ? 19.905 8.868 -29.263 1.00 73.31 97 ALA A C 1
ATOM 755 O O . ALA A 1 97 ? 18.756 8.921 -29.717 1.00 73.31 97 ALA A O 1
ATOM 756 N N . PRO A 1 98 ? 20.504 9.943 -28.723 1.00 61.28 98 PRO A N 1
ATOM 757 C CA . PRO A 1 98 ? 19.939 11.274 -28.873 1.00 61.28 98 PRO A CA 1
ATOM 758 C C . PRO A 1 98 ? 19.749 11.529 -30.367 1.00 61.28 98 PRO A C 1
ATOM 760 O O . PRO A 1 98 ? 20.694 11.358 -31.139 1.00 61.28 98 PRO A O 1
ATOM 763 N N . LEU A 1 99 ? 18.532 11.886 -30.786 1.00 53.12 99 LEU A N 1
ATOM 764 C CA . LEU A 1 99 ? 18.290 12.309 -32.159 1.00 53.12 99 LEU A CA 1
ATOM 765 C C . LEU A 1 99 ? 19.206 13.509 -32.418 1.00 53.12 99 LEU A C 1
ATOM 767 O O . LEU A 1 99 ? 18.959 14.603 -31.911 1.00 53.12 99 LEU A O 1
ATOM 771 N N . ALA A 1 100 ? 20.283 13.312 -33.177 1.00 48.22 100 ALA A N 1
ATOM 772 C CA . ALA A 1 100 ? 21.001 14.434 -33.755 1.00 48.22 100 ALA A CA 1
ATOM 773 C C . ALA A 1 100 ? 19.990 15.267 -34.570 1.00 48.22 100 ALA A C 1
ATOM 775 O O . ALA A 1 100 ? 19.080 14.675 -35.165 1.00 48.22 100 ALA A O 1
ATOM 776 N N . PRO A 1 101 ? 20.122 16.605 -34.641 1.00 46.47 101 PRO A N 1
ATOM 777 C CA . PRO A 1 101 ? 19.347 17.414 -35.571 1.00 46.47 101 PRO A CA 1
ATOM 778 C C . PRO A 1 101 ? 19.856 17.119 -36.986 1.00 46.47 101 PRO A C 1
ATOM 780 O O . PRO A 1 101 ? 20.633 17.867 -37.571 1.00 46.47 101 PRO A O 1
ATOM 783 N N . SER A 1 102 ? 19.477 15.958 -37.514 1.00 39.41 102 SER A N 1
ATOM 784 C CA . SER A 1 102 ? 19.715 15.592 -38.893 1.00 39.41 102 SER A CA 1
ATOM 785 C C . SER A 1 102 ? 18.670 16.316 -39.722 1.00 39.41 102 SER A C 1
ATOM 787 O O . SER A 1 102 ? 17.471 16.052 -39.649 1.00 39.41 102 SER A O 1
ATOM 789 N N . THR A 1 103 ? 19.147 17.287 -40.485 1.00 41.06 103 THR A N 1
ATOM 790 C CA . THR A 1 103 ? 18.509 17.770 -41.697 1.00 41.06 103 THR A CA 1
ATOM 791 C C . THR A 1 103 ? 18.244 16.567 -42.611 1.00 41.06 103 THR A C 1
ATOM 793 O O . THR A 1 103 ? 19.134 16.175 -43.351 1.00 41.06 103 THR A O 1
ATOM 796 N N . LEU A 1 104 ? 17.075 15.928 -42.485 1.00 37.88 104 LEU A N 1
ATOM 797 C CA . LEU A 1 104 ? 16.261 15.240 -43.506 1.00 37.88 104 LEU A CA 1
ATOM 798 C C . LEU A 1 104 ? 15.089 14.523 -42.805 1.00 37.88 104 LEU A C 1
ATOM 800 O O . LEU A 1 104 ? 15.183 14.196 -41.624 1.00 37.88 104 LEU A O 1
ATOM 804 N N . PRO A 1 105 ? 13.936 14.419 -43.483 1.00 41.56 105 PRO A N 1
ATOM 805 C CA . PRO A 1 105 ? 12.667 14.849 -42.937 1.00 41.56 105 PRO A CA 1
ATOM 806 C C . PRO A 1 105 ? 12.238 13.973 -41.766 1.00 41.56 105 PRO A C 1
ATOM 808 O O . PRO A 1 105 ? 12.396 12.754 -41.785 1.00 41.56 105 PRO A O 1
ATOM 811 N N . SER A 1 106 ? 11.632 14.644 -40.784 1.00 38.78 106 SER A N 1
ATOM 812 C CA . SER A 1 106 ? 10.613 14.092 -39.901 1.00 38.78 106 SER A CA 1
ATOM 813 C C . SER A 1 106 ? 9.988 12.858 -40.545 1.00 38.78 106 SER A C 1
ATOM 815 O O . SER A 1 106 ? 9.235 12.986 -41.512 1.00 38.78 106 SER A O 1
ATOM 817 N N . GLN A 1 107 ? 10.261 11.669 -40.003 1.00 44.69 107 GLN A N 1
ATOM 818 C CA . GLN A 1 107 ? 9.302 10.579 -40.111 1.00 44.69 107 GLN A CA 1
ATOM 819 C C . GLN A 1 107 ? 8.099 10.972 -39.246 1.00 44.69 107 GLN A C 1
ATOM 821 O O . GLN A 1 107 ? 7.798 10.377 -38.214 1.00 44.69 107 GLN A O 1
ATOM 826 N N . SER A 1 108 ? 7.386 11.998 -39.715 1.00 42.25 108 SER A N 1
ATOM 827 C CA . SER A 1 108 ? 5.960 11.914 -39.943 1.00 42.25 108 SER A CA 1
ATOM 828 C C . SER A 1 108 ? 5.758 10.506 -40.468 1.00 42.25 108 SER A C 1
ATOM 830 O O . SER A 1 108 ? 6.151 10.204 -41.594 1.00 42.25 108 SER A O 1
ATOM 832 N N . LYS A 1 109 ? 5.338 9.600 -39.587 1.00 45.09 109 LYS A N 1
ATOM 833 C CA . LYS A 1 109 ? 4.989 8.248 -39.983 1.00 45.09 109 LYS A CA 1
ATOM 834 C C . LYS A 1 109 ? 3.969 8.426 -41.095 1.00 45.09 109 LYS A C 1
ATOM 836 O O . LYS A 1 109 ? 2.839 8.824 -40.828 1.00 45.09 109 LYS A O 1
ATOM 841 N N . THR A 1 110 ? 4.400 8.222 -42.336 1.00 38.72 110 THR A N 1
ATOM 842 C CA . THR A 1 110 ? 3.501 7.926 -43.437 1.00 38.72 110 THR A CA 1
ATOM 843 C C . THR A 1 110 ? 2.625 6.809 -42.905 1.00 38.72 110 THR A C 1
ATOM 845 O O . THR A 1 110 ? 3.133 5.759 -42.507 1.00 38.72 110 THR A O 1
ATOM 848 N N . SER A 1 111 ? 1.341 7.105 -42.759 1.00 49.56 111 SER A N 1
ATOM 849 C CA . SER A 1 111 ? 0.297 6.200 -42.304 1.00 49.56 111 SER A CA 1
ATOM 850 C C . SER A 1 111 ? 0.086 5.124 -43.365 1.00 49.56 111 SER A C 1
ATOM 852 O O . SER A 1 111 ? -0.931 5.082 -44.049 1.00 49.56 111 SER A O 1
ATOM 854 N N . GLU A 1 112 ? 1.089 4.276 -43.558 1.00 57.03 112 GLU A N 1
ATOM 855 C CA . GLU A 1 112 ? 0.970 3.101 -44.399 1.00 57.03 112 GLU A CA 1
ATOM 856 C C . GLU A 1 112 ? 0.357 1.983 -43.542 1.00 57.03 112 GLU A C 1
ATOM 858 O O . GLU A 1 112 ? 0.936 1.625 -42.509 1.00 57.03 112 GLU A O 1
ATOM 863 N N . PRO A 1 113 ? -0.834 1.463 -43.900 1.00 66.25 113 PRO A N 1
ATOM 864 C CA . PRO A 1 113 ? -1.523 0.462 -43.098 1.00 66.25 113 PRO A CA 1
ATOM 865 C C . PRO A 1 113 ? -0.655 -0.790 -42.954 1.00 66.25 113 PRO A C 1
ATOM 867 O O . PRO A 1 113 ? -0.354 -1.465 -43.942 1.00 66.25 113 PRO A O 1
ATOM 870 N N . LYS A 1 114 ? -0.257 -1.138 -41.725 1.00 76.75 114 LYS A N 1
ATOM 871 C CA . LYS A 1 114 ? 0.489 -2.376 -41.486 1.00 76.75 114 LYS A CA 1
ATOM 872 C C . LYS A 1 114 ? -0.476 -3.565 -41.631 1.00 76.75 114 LYS A C 1
ATOM 874 O O . LYS A 1 114 ? -1.491 -3.600 -40.924 1.00 76.75 114 LYS A O 1
ATOM 879 N N . PRO A 1 115 ? -0.189 -4.548 -42.507 1.00 77.06 115 PRO A N 1
ATOM 880 C CA . PRO A 1 115 ? -1.049 -5.713 -42.667 1.00 77.06 115 PRO A CA 1
ATOM 881 C C . PRO A 1 115 ? -1.089 -6.527 -41.372 1.00 77.06 115 PRO A C 1
ATOM 883 O O . PRO A 1 115 ? -0.089 -6.623 -40.653 1.00 77.06 115 PRO A O 1
ATOM 886 N N . GLN A 1 116 ? -2.252 -7.110 -41.082 1.00 81.31 116 GLN A N 1
ATOM 887 C CA . GLN A 1 116 ? -2.437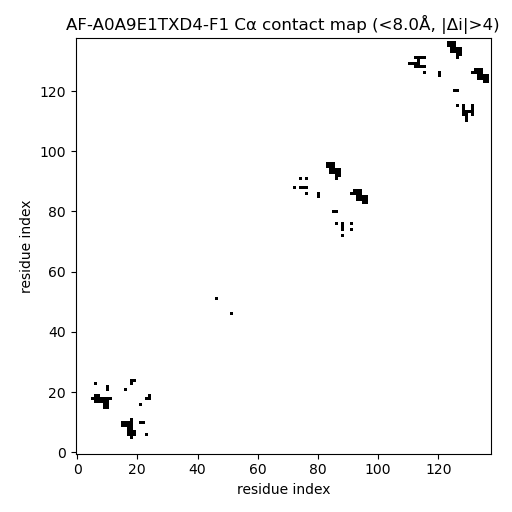 -7.971 -39.919 1.00 81.31 116 GLN A CA 1
ATOM 888 C C . GLN A 1 116 ? -1.500 -9.188 -40.009 1.00 81.31 116 GLN A C 1
ATOM 890 O O . GLN A 1 116 ? -1.378 -9.788 -41.083 1.00 81.31 116 GLN A O 1
ATOM 895 N N . PRO A 1 117 ? -0.834 -9.578 -38.907 1.00 82.69 117 PRO A N 1
ATOM 896 C CA . PRO A 1 117 ? -0.044 -10.802 -38.875 1.00 82.69 117 PRO A CA 1
ATOM 897 C C . PRO A 1 117 ? -0.919 -12.032 -39.159 1.00 82.69 117 PRO A C 1
ATOM 899 O O . PRO A 1 117 ? -2.085 -12.090 -38.772 1.00 82.69 117 PRO A O 1
ATOM 902 N N . LYS A 1 118 ? -0.347 -13.034 -39.837 1.00 75.19 118 LYS A N 1
ATOM 903 C CA . LYS A 1 118 ? -1.042 -14.276 -40.194 1.00 75.19 118 LYS A CA 1
ATOM 904 C C . LYS A 1 118 ? -1.293 -15.112 -38.932 1.00 75.19 118 LYS A C 1
ATOM 906 O O . LYS A 1 118 ? -0.340 -15.611 -38.340 1.00 75.19 118 LYS A O 1
ATOM 911 N N . GLY A 1 119 ? -2.553 -15.255 -38.534 1.00 78.19 119 GLY A N 1
ATOM 912 C CA . GLY A 1 119 ? -2.973 -16.026 -37.361 1.00 78.19 119 GLY A CA 1
ATOM 913 C C . GLY A 1 119 ? -4.316 -15.545 -36.813 1.00 78.19 119 GLY A C 1
ATOM 914 O O . GLY A 1 119 ? -4.757 -14.442 -37.144 1.00 78.19 119 GLY A O 1
ATOM 915 N N . ASP A 1 120 ? -4.956 -16.376 -35.991 1.00 77.44 120 ASP A N 1
ATOM 916 C CA . ASP A 1 120 ? -6.202 -16.002 -35.324 1.00 77.44 120 ASP A CA 1
ATOM 917 C C . ASP A 1 120 ? -5.953 -14.877 -34.301 1.00 77.44 120 ASP A C 1
ATOM 919 O O . ASP A 1 120 ? -4.918 -14.871 -33.621 1.00 77.44 120 ASP A O 1
ATOM 923 N N . PRO A 1 121 ? -6.871 -13.900 -34.194 1.00 81.25 121 PRO A N 1
ATOM 924 C CA . PRO A 1 121 ? -6.758 -12.825 -33.219 1.00 81.25 121 PRO A CA 1
ATOM 925 C C . PRO A 1 121 ? -6.764 -13.379 -31.787 1.00 8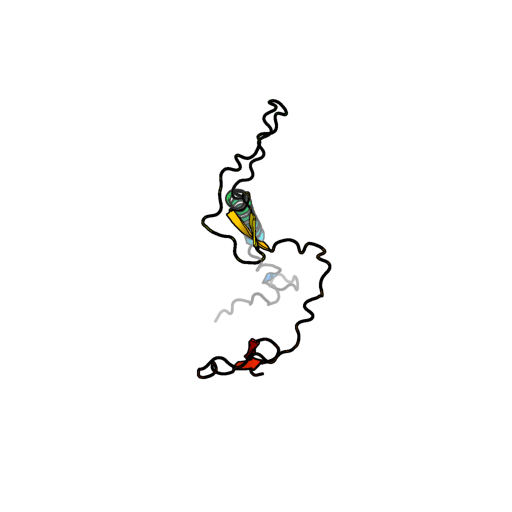1.25 121 PRO A C 1
ATOM 927 O O . PRO A 1 121 ? -7.495 -14.332 -31.499 1.00 81.25 121 PRO A O 1
ATOM 930 N N . PRO A 1 122 ? -6.019 -12.765 -30.848 1.00 82.62 122 PRO A N 1
ATOM 931 C CA . PRO A 1 122 ? -6.210 -13.053 -29.435 1.00 82.62 122 PRO A CA 1
ATOM 932 C C . PRO A 1 122 ? -7.669 -12.758 -29.018 1.00 82.62 122 PRO A C 1
ATOM 934 O O . PRO A 1 122 ? -8.237 -11.766 -29.487 1.00 82.62 122 PRO A O 1
ATOM 937 N N . PRO A 1 123 ? -8.289 -13.570 -28.138 1.00 84.31 123 PRO A N 1
ATOM 938 C CA . PRO A 1 123 ? -9.676 -13.373 -27.718 1.00 84.31 123 PRO A CA 1
ATOM 939 C C . PRO A 1 123 ? -9.906 -11.966 -27.157 1.00 84.31 123 PRO A C 1
ATOM 941 O O . PRO A 1 123 ? -9.205 -11.541 -26.241 1.00 84.31 123 PRO A O 1
ATOM 944 N N . GLY A 1 124 ? -10.882 -11.246 -27.714 1.00 85.44 124 GLY A N 1
ATOM 945 C CA . GLY A 1 124 ? -11.215 -9.882 -27.295 1.00 85.44 124 GLY A CA 1
ATOM 946 C C . GLY A 1 124 ? -10.236 -8.805 -27.771 1.00 85.44 124 GLY A C 1
ATOM 947 O O . GLY A 1 124 ? -10.233 -7.715 -27.206 1.00 85.44 124 GLY A O 1
ATOM 948 N N . LYS A 1 125 ? -9.397 -9.082 -28.779 1.00 84.25 125 LYS A N 1
ATOM 949 C CA . LYS A 1 125 ? -8.481 -8.096 -29.362 1.00 84.25 125 LYS A CA 1
ATOM 950 C C . LYS A 1 125 ? -8.795 -7.792 -30.833 1.00 84.25 125 LYS A C 1
ATOM 952 O O . LYS A 1 125 ? -9.059 -8.699 -31.617 1.00 84.25 125 LYS A O 1
ATOM 957 N N . VAL A 1 126 ? -8.673 -6.525 -31.233 1.00 88.62 126 VAL A N 1
ATOM 958 C CA . VAL A 1 126 ? -8.833 -6.037 -32.619 1.00 88.62 126 VAL A CA 1
ATOM 959 C C . VAL A 1 126 ? -7.520 -5.475 -33.170 1.00 88.62 126 VAL A C 1
ATOM 961 O O . VAL A 1 126 ? -6.765 -4.827 -32.448 1.00 88.62 126 VAL A O 1
ATOM 964 N N . TRP A 1 127 ? -7.205 -5.750 -34.439 1.00 88.94 127 TRP A N 1
ATOM 965 C CA . TRP A 1 127 ? -5.980 -5.262 -35.083 1.00 88.94 127 TRP A CA 1
ATOM 966 C C . TRP A 1 127 ? -6.129 -3.794 -35.490 1.00 88.94 127 TRP A C 1
ATOM 968 O O . TRP A 1 127 ? -7.044 -3.459 -36.240 1.00 88.94 127 TRP A O 1
ATOM 978 N N . SER A 1 128 ? -5.198 -2.939 -35.059 1.00 85.12 128 SER A N 1
ATOM 979 C CA . SER A 1 128 ? -5.100 -1.554 -35.527 1.00 85.12 128 SER A CA 1
ATOM 980 C C . SER A 1 128 ? -4.070 -1.438 -36.650 1.00 85.12 128 SER A C 1
ATOM 982 O O . SER A 1 128 ? -2.872 -1.363 -36.359 1.00 85.12 128 SER A O 1
ATOM 984 N N . PRO A 1 129 ? -4.486 -1.358 -37.929 1.00 79.31 129 PRO A N 1
ATOM 985 C CA . PRO A 1 129 ? -3.556 -1.240 -39.053 1.00 79.31 129 PRO A CA 1
ATOM 986 C C . PRO A 1 129 ? -2.755 0.068 -39.029 1.00 79.31 129 PRO A C 1
ATOM 988 O O . PRO A 1 129 ? -1.630 0.100 -39.518 1.00 79.31 129 PRO A O 1
ATOM 991 N N . GLU A 1 130 ? -3.296 1.121 -38.412 1.00 73.50 130 GLU A N 1
ATOM 992 C CA . GLU A 1 130 ? -2.609 2.401 -38.200 1.00 73.50 130 GLU A CA 1
ATOM 993 C C . GLU A 1 130 ? -1.442 2.279 -37.213 1.00 73.50 130 GLU A C 1
ATOM 995 O O . GLU A 1 130 ? -0.375 2.857 -37.408 1.00 73.50 130 GLU A O 1
ATOM 1000 N N . HIS A 1 131 ? -1.629 1.493 -36.154 1.00 76.38 131 HIS A N 1
ATOM 1001 C CA . HIS A 1 131 ? -0.676 1.424 -35.053 1.00 76.38 131 HIS A CA 1
ATOM 1002 C C . HIS A 1 131 ? 0.152 0.133 -35.038 1.00 76.38 131 HIS A C 1
ATOM 1004 O O . HIS A 1 131 ? 1.056 -0.007 -34.211 1.00 76.38 131 HIS A O 1
ATOM 1010 N N . GLY A 1 132 ? -0.156 -0.821 -35.920 1.00 78.94 132 GLY A N 1
ATOM 1011 C CA . GLY A 1 132 ? 0.551 -2.090 -36.046 1.00 78.94 132 GLY A CA 1
ATOM 1012 C C . GLY A 1 132 ? 0.497 -2.979 -34.799 1.00 78.94 132 GLY A C 1
ATOM 1013 O O . GLY A 1 132 ? 1.444 -3.737 -34.581 1.00 78.94 132 GLY A O 1
ATOM 1014 N N . HIS A 1 133 ? -0.554 -2.876 -33.974 1.00 86.12 133 HIS A N 1
ATOM 1015 C CA . HIS A 1 133 ? -0.739 -3.690 -32.766 1.00 86.12 133 HIS A CA 1
ATOM 1016 C C . HIS A 1 133 ? -2.218 -3.993 -32.465 1.00 86.12 133 HIS A C 1
ATOM 1018 O O . HIS A 1 133 ? -3.126 -3.424 -33.068 1.00 86.12 133 HIS A O 1
ATOM 1024 N N . TRP A 1 134 ? -2.444 -4.928 -31.539 1.00 86.31 134 TRP A N 1
ATOM 1025 C CA . TRP A 1 134 ? -3.761 -5.357 -31.068 1.00 86.31 134 TRP A CA 1
ATOM 1026 C C . TRP A 1 134 ? -4.286 -4.443 -29.952 1.00 86.31 134 TRP A C 1
ATOM 1028 O O . TRP A 1 134 ? -3.576 -4.220 -28.972 1.00 86.31 134 TRP A O 1
ATOM 1038 N N . HIS A 1 135 ? -5.532 -3.987 -30.051 1.00 85.50 135 HIS A N 1
ATOM 1039 C CA . HIS A 1 135 ? -6.243 -3.270 -28.986 1.00 85.50 135 HIS A CA 1
ATOM 1040 C C . HIS A 1 135 ? -7.294 -4.157 -28.339 1.00 85.50 135 HIS A C 1
ATOM 1042 O O . HIS A 1 135 ? -7.795 -5.075 -28.978 1.00 85.50 135 HIS A O 1
ATOM 1048 N N . ASP A 1 136 ? -7.641 -3.871 -27.087 1.00 87.62 136 ASP A N 1
ATOM 1049 C CA . ASP A 1 136 ? -8.807 -4.469 -26.439 1.00 87.62 136 ASP A CA 1
ATOM 1050 C C . ASP A 1 136 ? -10.100 -4.035 -27.127 1.00 87.62 136 ASP A C 1
ATOM 1052 O O . ASP A 1 136 ? -10.289 -2.863 -27.458 1.00 87.62 136 ASP A O 1
ATOM 1056 N N . GLN A 1 137 ? -10.982 -5.003 -27.349 1.00 77.69 137 GLN A N 1
ATOM 1057 C CA . GLN A 1 137 ? -12.338 -4.774 -27.809 1.00 77.69 137 GLN A CA 1
ATOM 1058 C C . GLN A 1 137 ? -13.156 -4.320 -26.595 1.00 77.69 137 GLN A C 1
ATOM 1060 O O . GLN A 1 137 ? -13.431 -5.125 -25.708 1.00 77.69 137 GLN A O 1
ATOM 1065 N N . ASN A 1 138 ? -13.462 -3.022 -26.522 1.00 62.25 138 ASN A N 1
ATOM 1066 C CA . ASN A 1 138 ? -14.353 -2.476 -25.495 1.00 62.25 138 ASN A CA 1
ATOM 1067 C C . ASN A 1 138 ? -15.816 -2.815 -25.788 1.00 62.25 138 ASN A C 1
ATOM 1069 O O . ASN A 1 138 ? -16.210 -2.705 -26.972 1.00 62.25 138 ASN A O 1
#